Protein AF-A0A4R3QL90-F1 (afdb_monomer)

Structure (mmCIF, N/CA/C/O backbone):
data_AF-A0A4R3QL90-F1
#
_entry.id   AF-A0A4R3QL90-F1
#
loop_
_atom_site.group_PDB
_atom_site.id
_atom_site.type_symbol
_atom_site.label_atom_id
_atom_site.label_alt_id
_atom_site.label_comp_id
_atom_site.label_asym_id
_atom_site.label_entity_id
_atom_site.label_seq_id
_atom_site.pdbx_PDB_ins_code
_atom_site.Cartn_x
_atom_site.Cartn_y
_atom_site.Cartn_z
_atom_site.occupancy
_atom_site.B_iso_or_equiv
_atom_site.auth_seq_id
_atom_site.auth_comp_id
_atom_site.auth_asym_id
_atom_site.auth_atom_id
_atom_site.pdbx_PDB_model_num
ATOM 1 N N . MET A 1 1 ? -12.595 -12.795 -18.550 1.00 51.94 1 MET A N 1
ATOM 2 C CA . MET A 1 1 ? -12.144 -13.391 -17.272 1.00 51.94 1 MET A CA 1
ATOM 3 C C . MET A 1 1 ? -10.708 -12.948 -17.039 1.00 51.94 1 MET A C 1
ATOM 5 O O . MET A 1 1 ? -9.911 -13.107 -17.952 1.00 51.94 1 MET A O 1
ATOM 9 N N . ILE A 1 2 ? -10.395 -12.322 -15.900 1.00 62.81 2 ILE A N 1
ATOM 10 C CA . ILE A 1 2 ? -9.039 -11.842 -15.574 1.00 62.81 2 ILE A CA 1
ATOM 11 C C . ILE A 1 2 ? -8.498 -12.723 -14.449 1.00 62.81 2 ILE A C 1
ATOM 13 O O . ILE A 1 2 ? -9.126 -12.808 -13.396 1.00 62.81 2 ILE A O 1
ATOM 17 N N . ALA A 1 3 ? -7.360 -13.377 -14.680 1.00 66.31 3 ALA A N 1
ATOM 18 C CA . ALA A 1 3 ? -6.649 -14.131 -13.656 1.00 66.31 3 ALA A CA 1
ATOM 19 C C . ALA A 1 3 ? -5.597 -13.226 -13.002 1.00 66.31 3 ALA A C 1
ATOM 21 O O . ALA A 1 3 ? -4.774 -12.615 -13.688 1.00 66.31 3 ALA A O 1
ATOM 22 N N . VAL A 1 4 ? -5.646 -13.122 -11.675 1.00 68.31 4 VAL A N 1
ATOM 23 C CA . VAL A 1 4 ? -4.668 -12.372 -10.881 1.00 68.31 4 VAL A CA 1
ATOM 24 C C . VAL A 1 4 ? -3.828 -13.381 -10.116 1.00 68.31 4 VAL A C 1
ATOM 26 O O . VAL A 1 4 ? -4.361 -14.124 -9.294 1.00 68.31 4 VAL A O 1
ATOM 29 N N . ASN A 1 5 ? -2.517 -13.392 -10.357 1.00 73.50 5 ASN A N 1
ATOM 30 C CA . ASN A 1 5 ? -1.609 -14.153 -9.507 1.00 73.50 5 ASN A CA 1
ATOM 31 C C . ASN A 1 5 ? -1.406 -13.358 -8.219 1.00 73.50 5 ASN A C 1
ATOM 33 O O . ASN A 1 5 ? -0.785 -12.295 -8.259 1.00 73.50 5 ASN A O 1
ATOM 37 N N . TRP A 1 6 ? -1.979 -13.845 -7.118 1.00 78.25 6 TRP A N 1
ATOM 38 C CA . TRP A 1 6 ? -1.958 -13.173 -5.822 1.00 78.25 6 TRP A CA 1
ATOM 39 C C . TRP A 1 6 ? -0.736 -13.574 -4.995 1.00 78.25 6 TRP A C 1
ATOM 41 O O . TRP A 1 6 ? -0.464 -14.762 -4.833 1.00 78.25 6 TRP A O 1
ATOM 51 N N . TYR A 1 7 ? -0.042 -12.585 -4.432 1.00 78.12 7 TYR A N 1
ATOM 52 C CA . TYR A 1 7 ? 1.118 -12.773 -3.569 1.00 78.12 7 TYR A CA 1
ATOM 53 C C . TYR A 1 7 ? 1.004 -11.921 -2.292 1.00 78.12 7 TYR A C 1
ATOM 55 O O . TYR A 1 7 ? 0.444 -10.819 -2.288 1.00 78.12 7 TYR A O 1
ATOM 63 N N . GLY A 1 8 ? 1.540 -12.445 -1.188 1.00 77.69 8 GLY A N 1
ATOM 64 C CA . GLY A 1 8 ? 1.409 -11.873 0.156 1.00 77.69 8 GLY A CA 1
ATOM 65 C C . GLY A 1 8 ? 0.377 -12.612 1.028 1.00 77.69 8 GLY A C 1
ATOM 66 O O . GLY A 1 8 ? -0.126 -13.663 0.626 1.00 77.69 8 GLY A O 1
ATOM 67 N N . PRO A 1 9 ? 0.032 -12.082 2.217 1.00 79.19 9 PRO A N 1
ATOM 68 C CA . PRO A 1 9 ? 0.391 -10.757 2.723 1.00 79.19 9 PRO A CA 1
ATOM 69 C C . PRO A 1 9 ? 1.854 -10.627 3.174 1.00 79.19 9 PRO A C 1
ATOM 71 O O . PRO A 1 9 ? 2.412 -11.528 3.788 1.00 79.19 9 PRO A O 1
ATOM 74 N N . TYR A 1 10 ? 2.424 -9.458 2.914 1.00 83.75 10 TYR A N 1
ATOM 75 C CA . TYR A 1 10 ? 3.734 -8.987 3.352 1.00 83.75 10 TYR A CA 1
ATOM 76 C C . TYR A 1 10 ? 3.604 -8.153 4.626 1.00 83.75 10 TYR A C 1
ATOM 78 O O . TYR A 1 10 ? 2.589 -7.467 4.828 1.00 83.75 10 TYR A O 1
ATOM 86 N N . ARG A 1 11 ? 4.626 -8.219 5.484 1.00 75.06 11 ARG A N 1
ATOM 87 C CA . ARG A 1 11 ? 4.598 -7.641 6.839 1.00 75.06 11 ARG A CA 1
ATOM 88 C C . ARG A 1 11 ? 4.870 -6.144 6.844 1.00 75.06 11 ARG A C 1
ATOM 90 O O . ARG A 1 11 ? 4.275 -5.411 7.631 1.00 75.06 11 ARG A O 1
ATOM 97 N N . ASP A 1 12 ? 5.731 -5.685 5.950 1.00 78.75 12 ASP A N 1
ATOM 98 C CA . ASP A 1 12 ? 6.117 -4.285 5.846 1.00 78.75 12 ASP A CA 1
ATOM 99 C C . ASP A 1 12 ? 6.264 -3.845 4.383 1.00 78.75 12 ASP A C 1
ATOM 101 O O . ASP A 1 12 ? 6.109 -4.627 3.446 1.00 78.75 12 ASP A O 1
ATOM 105 N N . LEU A 1 13 ? 6.454 -2.539 4.179 1.00 82.00 13 LEU A N 1
ATOM 106 C CA . LEU A 1 13 ? 6.572 -1.968 2.836 1.00 82.00 13 LEU A CA 1
ATOM 107 C C . LEU A 1 13 ? 7.945 -2.233 2.209 1.00 82.00 13 LEU A C 1
ATOM 109 O O . LEU A 1 13 ? 8.043 -2.210 0.983 1.00 82.00 13 LEU A O 1
ATOM 113 N N . ASP A 1 14 ? 8.975 -2.483 3.016 1.00 83.62 14 ASP A N 1
ATOM 114 C CA . ASP A 1 14 ? 10.334 -2.716 2.531 1.00 83.62 14 ASP A CA 1
ATOM 115 C C . ASP A 1 14 ? 10.446 -4.104 1.884 1.00 83.62 14 ASP A C 1
ATOM 117 O O . ASP A 1 14 ? 10.999 -4.223 0.789 1.00 83.62 14 ASP A O 1
ATOM 121 N N . GLU A 1 15 ? 9.814 -5.118 2.482 1.00 81.94 15 GLU A N 1
ATOM 122 C CA . GLU A 1 15 ? 9.642 -6.466 1.932 1.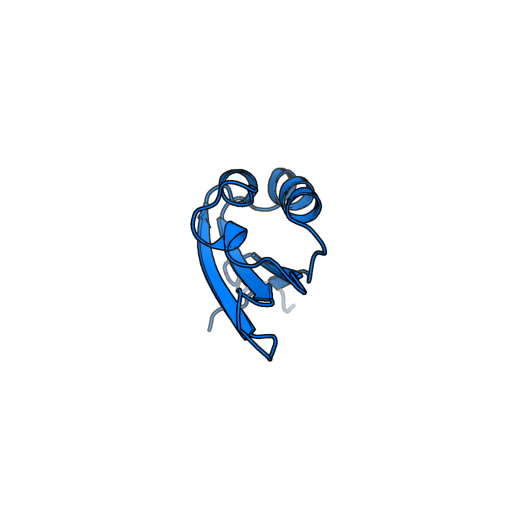00 81.94 15 GLU A CA 1
ATOM 123 C C . GLU A 1 15 ? 8.876 -6.435 0.602 1.00 81.94 15 GLU A C 1
ATOM 125 O O . GLU A 1 15 ? 9.292 -7.032 -0.389 1.00 81.94 15 GLU A O 1
ATOM 130 N N . VAL A 1 16 ? 7.778 -5.674 0.529 1.00 82.81 16 VAL A N 1
ATOM 131 C CA . VAL A 1 16 ? 7.040 -5.508 -0.735 1.00 82.81 16 VAL A CA 1
ATOM 132 C C . VAL A 1 16 ? 7.928 -4.850 -1.790 1.00 82.81 16 VAL A C 1
ATOM 134 O O . VAL A 1 16 ? 7.863 -5.194 -2.969 1.00 82.81 16 VAL A O 1
ATOM 137 N N . ARG A 1 1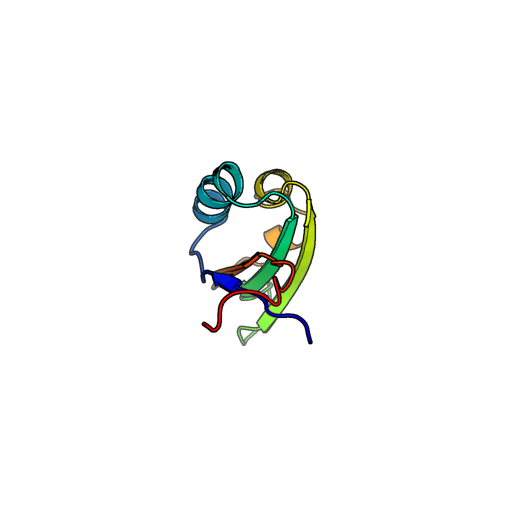7 ? 8.741 -3.871 -1.388 1.00 82.19 17 ARG A N 1
ATOM 138 C CA . ARG A 1 17 ? 9.551 -3.067 -2.300 1.00 82.19 17 ARG A CA 1
ATOM 139 C C . ARG A 1 17 ? 10.750 -3.829 -2.857 1.00 82.19 17 ARG A C 1
ATOM 141 O O . ARG A 1 17 ? 11.101 -3.573 -4.010 1.00 82.19 17 ARG A O 1
ATOM 148 N N . SER A 1 18 ? 11.364 -4.728 -2.086 1.00 81.25 18 SER A N 1
ATOM 149 C CA . SER A 1 18 ? 12.433 -5.602 -2.586 1.00 81.25 18 SER A CA 1
ATOM 150 C C . SER A 1 18 ? 11.897 -6.543 -3.666 1.00 81.25 18 SER A C 1
ATOM 152 O O . SER A 1 18 ? 12.421 -6.547 -4.775 1.00 81.25 18 SER A O 1
ATOM 154 N N . ILE A 1 19 ? 10.767 -7.205 -3.407 1.00 79.19 19 ILE A N 1
ATOM 155 C CA . ILE A 1 19 ? 10.127 -8.131 -4.354 1.00 79.19 19 ILE A CA 1
ATOM 156 C C . ILE A 1 19 ? 9.618 -7.387 -5.598 1.00 79.19 19 ILE A C 1
ATOM 158 O O . ILE A 1 19 ? 9.843 -7.802 -6.734 1.00 79.19 19 ILE A O 1
ATOM 162 N N . ALA A 1 20 ? 8.963 -6.237 -5.408 1.00 77.56 20 ALA A N 1
ATOM 163 C CA . ALA A 1 20 ? 8.411 -5.456 -6.513 1.00 77.56 20 ALA A CA 1
ATOM 164 C C . ALA A 1 20 ? 9.484 -4.845 -7.428 1.00 77.56 20 ALA A C 1
ATOM 166 O O . ALA A 1 20 ? 9.172 -4.503 -8.568 1.00 77.56 20 ALA A O 1
ATOM 167 N N . ARG A 1 21 ? 10.720 -4.656 -6.943 1.00 72.12 21 ARG A N 1
ATOM 168 C CA . ARG A 1 21 ? 11.834 -4.178 -7.776 1.00 72.12 21 ARG A CA 1
ATOM 169 C C . ARG A 1 21 ? 12.270 -5.210 -8.805 1.00 72.12 21 ARG A C 1
ATOM 171 O O . ARG A 1 21 ? 12.652 -4.814 -9.899 1.00 72.12 21 ARG A O 1
ATOM 17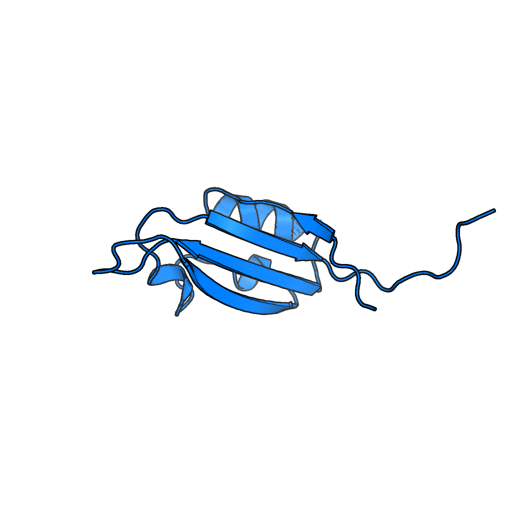8 N N . GLU A 1 22 ? 12.229 -6.485 -8.443 1.00 69.62 22 GLU A N 1
ATOM 179 C CA . GLU A 1 22 ? 12.754 -7.570 -9.273 1.00 69.62 22 GLU A CA 1
ATOM 180 C C . GLU A 1 22 ? 11.706 -8.084 -10.266 1.00 69.62 22 GLU A C 1
ATOM 182 O O . GLU A 1 22 ? 12.025 -8.359 -11.419 1.00 69.62 22 GLU A O 1
ATOM 187 N N . GLU A 1 23 ? 10.439 -8.158 -9.851 1.00 65.75 23 GLU A N 1
ATOM 188 C CA . GLU A 1 23 ? 9.460 -9.012 -10.538 1.00 65.75 23 GLU A CA 1
ATOM 189 C C . GLU A 1 23 ? 8.271 -8.253 -11.164 1.00 65.75 23 GLU A C 1
ATOM 191 O O . GLU A 1 23 ? 7.601 -8.770 -12.070 1.00 65.75 23 GLU A O 1
ATOM 196 N N . TRP A 1 24 ? 7.937 -7.044 -10.685 1.00 71.38 24 TRP A N 1
ATOM 197 C CA . TRP A 1 24 ? 6.617 -6.442 -10.939 1.00 71.38 24 TRP A CA 1
ATOM 198 C C . TRP A 1 24 ? 6.669 -5.041 -11.546 1.00 71.38 24 TRP A C 1
ATOM 200 O O . TRP A 1 24 ? 6.672 -4.027 -10.844 1.00 71.38 24 TRP A O 1
ATOM 210 N N . ASP A 1 25 ? 6.577 -4.998 -12.876 1.00 72.38 25 ASP A N 1
ATOM 211 C CA . ASP A 1 25 ? 6.382 -3.742 -13.597 1.00 72.38 25 ASP A CA 1
ATOM 212 C C . ASP A 1 25 ? 4.939 -3.235 -13.439 1.00 72.38 25 ASP A C 1
ATOM 214 O O . ASP A 1 25 ? 4.718 -2.203 -12.819 1.00 72.38 25 ASP A O 1
ATOM 218 N N . HIS A 1 26 ? 3.929 -4.009 -13.858 1.00 81.31 26 HIS A N 1
ATOM 219 C CA . HIS A 1 26 ? 2.510 -3.683 -13.660 1.00 81.31 26 HIS A CA 1
ATOM 220 C C . HIS A 1 26 ? 1.834 -4.632 -12.674 1.00 81.31 26 HIS A C 1
ATOM 222 O O . HIS A 1 26 ? 1.827 -5.850 -12.878 1.00 81.31 26 HIS A O 1
ATOM 228 N N . ALA A 1 27 ? 1.200 -4.083 -11.639 1.00 81.94 27 ALA A N 1
ATOM 229 C CA . ALA A 1 27 ? 0.438 -4.901 -10.706 1.00 81.94 27 ALA A CA 1
ATOM 230 C C . ALA A 1 27 ? -0.680 -4.127 -9.983 1.00 81.94 27 ALA A C 1
ATOM 232 O O . ALA A 1 27 ? -0.747 -2.892 -9.963 1.00 81.94 27 ALA A O 1
ATOM 233 N N . LEU A 1 28 ? -1.588 -4.914 -9.418 1.00 85.81 28 LEU A N 1
ATOM 234 C CA . LEU A 1 28 ? -2.615 -4.521 -8.469 1.00 85.81 28 LEU A CA 1
ATOM 235 C C . LEU A 1 28 ? -2.044 -4.710 -7.066 1.00 85.81 28 LEU A C 1
ATOM 237 O O . LEU A 1 28 ? -1.407 -5.717 -6.795 1.00 85.81 28 LEU A O 1
ATOM 241 N N . TYR A 1 29 ? -2.294 -3.794 -6.149 1.00 86.25 29 TYR A N 1
ATOM 242 C CA . TYR A 1 29 ? -1.837 -3.932 -4.778 1.00 86.25 29 TYR A CA 1
ATOM 243 C C . TYR A 1 29 ? -2.885 -3.464 -3.788 1.00 86.25 29 TYR A C 1
ATOM 245 O O . TYR A 1 29 ? -3.679 -2.566 -4.068 1.00 86.25 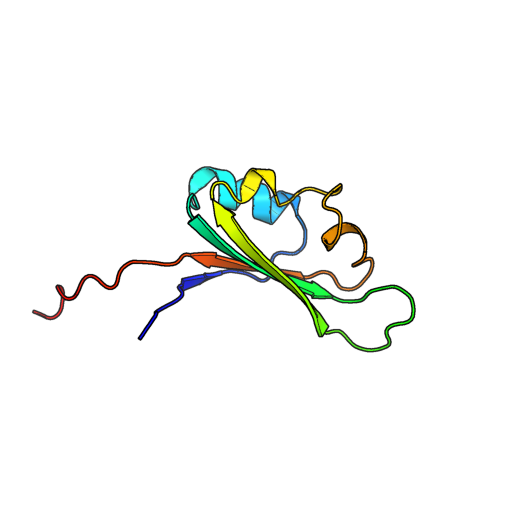29 TYR A O 1
ATOM 253 N N . MET A 1 30 ? -2.880 -4.080 -2.612 1.00 88.62 30 MET A N 1
ATOM 254 C CA . MET A 1 30 ? -3.836 -3.813 -1.551 1.00 88.62 30 MET A CA 1
ATOM 255 C C . MET A 1 30 ? -3.119 -3.615 -0.225 1.00 88.62 30 MET A C 1
ATOM 257 O O . MET A 1 30 ? -2.186 -4.340 0.114 1.00 88.62 30 MET A O 1
ATOM 261 N N . CYS A 1 31 ? -3.594 -2.645 0.546 1.00 88.62 31 CYS A N 1
ATOM 262 C CA . CYS A 1 31 ? -3.194 -2.460 1.930 1.00 88.62 31 CYS A CA 1
ATOM 263 C C . CYS A 1 31 ? -4.378 -2.769 2.834 1.00 88.62 31 CYS A C 1
ATOM 265 O O . CYS A 1 31 ? -5.453 -2.171 2.712 1.00 88.62 31 CYS A O 1
ATOM 267 N N . ILE A 1 32 ? -4.159 -3.712 3.738 1.00 89.19 32 ILE A N 1
ATOM 268 C CA . ILE A 1 32 ? -5.105 -4.158 4.748 1.00 89.19 32 ILE A CA 1
ATOM 269 C C . ILE A 1 32 ? -4.533 -3.751 6.106 1.00 89.19 32 ILE A C 1
ATOM 271 O O . ILE A 1 32 ? -3.325 -3.792 6.328 1.00 89.19 32 ILE A O 1
ATOM 275 N N . GLY A 1 33 ? -5.397 -3.311 7.010 1.00 88.69 33 GLY A N 1
ATOM 276 C CA . GLY A 1 33 ? -4.999 -2.978 8.373 1.00 88.69 33 GLY A CA 1
ATOM 277 C C . GLY A 1 33 ? -6.011 -2.067 9.034 1.00 88.69 33 GLY A C 1
ATOM 278 O O . GLY A 1 33 ? -7.195 -2.090 8.685 1.00 88.69 33 GLY A O 1
ATOM 279 N N . MET A 1 34 ? -5.548 -1.254 9.979 1.00 88.38 34 MET A N 1
ATOM 280 C CA . MET A 1 34 ? -6.386 -0.309 10.712 1.00 88.38 34 MET A CA 1
ATOM 281 C C . MET A 1 34 ? -5.821 1.108 10.700 1.00 88.38 34 MET A C 1
ATOM 283 O O . MET A 1 34 ? -4.622 1.338 10.878 1.00 88.38 34 MET A O 1
ATOM 287 N N . ARG A 1 35 ? -6.733 2.066 10.538 1.00 89.44 35 ARG A N 1
ATOM 288 C CA . ARG A 1 35 ? -6.521 3.494 10.789 1.00 89.44 35 ARG A CA 1
ATOM 289 C C . ARG A 1 35 ? -6.815 3.828 12.258 1.00 89.44 35 ARG A C 1
ATOM 291 O O . ARG A 1 35 ? -7.469 3.033 12.944 1.00 89.44 35 ARG A O 1
ATOM 298 N N . PRO A 1 36 ? -6.394 5.007 12.754 1.00 89.00 36 PRO A N 1
ATOM 299 C CA . PRO A 1 36 ? -6.809 5.487 14.067 1.00 89.00 36 PRO A CA 1
ATOM 300 C C . PRO A 1 36 ? -8.327 5.371 14.269 1.00 89.00 36 PRO A C 1
ATOM 302 O O . PRO A 1 36 ? -9.102 5.624 13.348 1.00 89.00 36 PRO A O 1
ATOM 305 N N . TYR A 1 37 ? -8.735 4.972 15.476 1.00 89.06 37 TYR A N 1
ATOM 306 C CA . TYR A 1 37 ? -10.132 4.780 15.903 1.00 89.06 37 TYR A CA 1
ATOM 307 C C . TYR A 1 37 ? -10.891 3.591 15.289 1.00 89.06 37 TYR A C 1
ATOM 309 O O . TYR A 1 37 ? -12.013 3.309 15.714 1.00 89.06 37 TYR A O 1
ATOM 317 N N . GLN A 1 38 ? -10.295 2.834 14.363 1.00 87.31 38 GLN A N 1
ATOM 318 C CA . GLN A 1 38 ? -10.905 1.596 13.875 1.00 87.31 38 GLN A CA 1
ATOM 319 C C . GLN A 1 38 ? -10.745 0.454 14.885 1.00 87.31 38 GLN A C 1
ATOM 321 O O . GLN A 1 38 ? -9.702 0.289 15.518 1.00 87.31 38 GLN A O 1
ATOM 326 N N . ARG A 1 39 ? -11.810 -0.342 15.031 1.00 89.25 39 ARG A N 1
ATOM 327 C CA . ARG A 1 39 ? -11.867 -1.503 15.940 1.00 89.25 39 ARG A CA 1
ATOM 328 C C . ARG A 1 39 ? -11.718 -2.848 15.225 1.00 89.25 39 ARG A C 1
ATOM 330 O O . ARG A 1 39 ? -11.706 -3.880 15.884 1.00 89.25 39 ARG A O 1
ATOM 337 N N . ARG A 1 40 ? -11.673 -2.851 13.890 1.00 87.56 40 ARG A N 1
ATOM 338 C CA . ARG A 1 40 ? -11.588 -4.057 13.057 1.00 87.56 40 ARG A CA 1
ATOM 339 C C . ARG A 1 40 ? -10.675 -3.797 11.868 1.00 87.56 40 ARG A C 1
ATOM 341 O O . ARG A 1 40 ? -10.720 -2.711 11.294 1.00 87.56 40 ARG A O 1
ATOM 348 N N . VAL A 1 41 ? -9.899 -4.812 11.500 1.00 87.12 41 VAL A N 1
ATOM 349 C CA . VAL A 1 41 ? -9.088 -4.821 10.280 1.00 87.12 41 VAL A CA 1
ATOM 350 C C . VAL A 1 41 ? -10.006 -4.775 9.061 1.00 87.12 41 VAL A C 1
ATOM 352 O O . VAL A 1 41 ? -10.992 -5.509 8.982 1.00 87.12 41 VAL A O 1
ATOM 355 N N . SER A 1 42 ? -9.669 -3.915 8.107 1.00 87.19 42 SER A N 1
ATOM 356 C CA . SER A 1 42 ? -10.360 -3.814 6.823 1.00 87.19 42 SER A CA 1
ATOM 357 C C . SER A 1 42 ? -9.384 -3.441 5.716 1.00 87.19 42 SER A C 1
ATOM 359 O O . SER A 1 42 ? -8.256 -3.013 5.970 1.00 87.19 42 SER A O 1
ATOM 361 N N . MET A 1 43 ? -9.824 -3.591 4.472 1.00 88.75 43 MET A N 1
ATOM 362 C CA . MET A 1 43 ? -9.101 -3.056 3.327 1.00 88.75 43 MET A CA 1
ATOM 363 C C . MET A 1 43 ? -9.104 -1.525 3.392 1.00 88.75 43 MET A C 1
ATOM 365 O O . MET A 1 43 ? -10.160 -0.908 3.502 1.00 88.75 43 MET A O 1
ATOM 369 N N . GLN A 1 44 ? -7.919 -0.921 3.355 1.00 89.94 44 GLN A N 1
ATOM 370 C CA . GLN A 1 44 ? -7.739 0.528 3.494 1.00 89.94 44 GLN A CA 1
ATOM 371 C C . GLN A 1 44 ? -7.409 1.196 2.163 1.00 89.94 44 GLN A C 1
ATOM 373 O O . GLN A 1 44 ? -7.673 2.383 1.976 1.00 89.94 44 GLN A O 1
ATOM 378 N N . TYR A 1 45 ? -6.798 0.447 1.245 1.00 89.50 45 TYR A N 1
ATOM 379 C CA . TYR A 1 45 ? -6.368 0.974 -0.038 1.00 89.50 45 TYR A CA 1
ATOM 380 C C . TYR A 1 45 ? -6.249 -0.137 -1.079 1.00 89.50 45 TYR A C 1
ATOM 382 O O . TYR A 1 45 ? -5.726 -1.209 -0.776 1.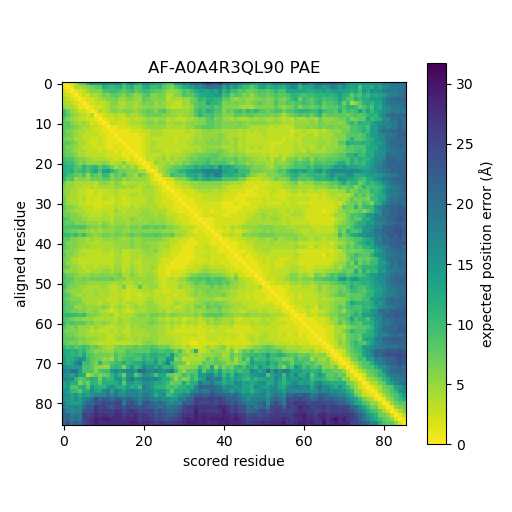00 89.50 45 TYR A O 1
ATOM 390 N N . ILE A 1 46 ? -6.677 0.161 -2.306 1.00 90.00 46 ILE A N 1
ATOM 391 C CA . ILE A 1 46 ? -6.362 -0.607 -3.512 1.00 90.00 46 ILE A CA 1
ATOM 392 C C . ILE A 1 46 ? -5.693 0.359 -4.485 1.00 90.00 46 ILE A C 1
ATOM 394 O O . ILE A 1 46 ? -6.212 1.449 -4.730 1.00 90.00 46 ILE A O 1
ATOM 398 N N . GLY A 1 47 ? -4.555 -0.037 -5.041 1.00 86.62 47 GLY A N 1
ATOM 399 C CA . GLY A 1 47 ? -3.885 0.692 -6.105 1.00 86.62 47 GLY A CA 1
ATOM 400 C C . GLY A 1 47 ? -3.591 -0.217 -7.285 1.00 86.62 47 GLY A C 1
ATOM 401 O O . GLY A 1 47 ? -3.340 -1.406 -7.125 1.00 86.62 47 GLY A O 1
ATOM 402 N N . ILE A 1 48 ? -3.605 0.357 -8.478 1.00 88.19 48 ILE A N 1
ATOM 403 C CA . ILE A 1 48 ? -3.131 -0.283 -9.702 1.00 88.19 48 ILE A CA 1
ATOM 404 C C . ILE A 1 48 ? -2.109 0.651 -10.339 1.00 88.19 48 ILE A C 1
ATOM 406 O O . ILE A 1 48 ? -2.295 1.872 -10.347 1.00 88.19 48 ILE A O 1
ATOM 410 N N . GLY A 1 49 ? -1.000 0.111 -10.833 1.00 84.88 49 GLY A N 1
ATOM 411 C CA . GLY A 1 49 ? -0.008 0.949 -11.491 1.00 84.88 49 GLY A CA 1
ATOM 412 C C . GLY A 1 49 ? 1.225 0.212 -11.984 1.00 84.88 49 GLY A C 1
ATOM 413 O O . GLY A 1 49 ? 1.445 -0.955 -11.667 1.00 84.88 49 GLY A O 1
ATOM 414 N N . GLY A 1 50 ? 2.014 0.948 -12.768 1.00 80.44 50 GLY A N 1
ATOM 415 C CA . GLY A 1 50 ? 3.385 0.602 -13.131 1.00 80.44 50 GLY A CA 1
ATOM 416 C C . GLY A 1 50 ? 4.392 0.951 -12.024 1.00 80.44 50 GLY A C 1
ATOM 417 O O . GLY A 1 50 ? 4.115 1.836 -11.203 1.00 80.44 50 GLY A O 1
ATOM 418 N N . ALA A 1 51 ? 5.551 0.289 -12.029 1.00 81.81 51 ALA A N 1
ATOM 419 C CA . ALA A 1 51 ? 6.679 0.493 -11.121 1.00 81.81 51 ALA A CA 1
ATOM 420 C C . ALA A 1 51 ? 6.274 0.541 -9.634 1.00 81.81 51 ALA A C 1
ATOM 422 O O . ALA A 1 51 ? 6.538 1.522 -8.929 1.00 81.81 51 ALA A O 1
ATOM 423 N N . ILE A 1 52 ? 5.621 -0.515 -9.133 1.00 83.62 52 ILE A N 1
ATOM 424 C CA . ILE A 1 52 ? 5.043 -0.559 -7.772 1.00 83.62 52 ILE A CA 1
ATOM 425 C C . ILE A 1 52 ? 6.052 -0.220 -6.675 1.00 83.62 52 ILE A C 1
ATOM 427 O O . ILE A 1 52 ? 5.700 0.450 -5.702 1.00 83.62 52 ILE A O 1
ATOM 431 N N . HIS A 1 53 ? 7.313 -0.611 -6.842 1.00 82.19 53 HIS A N 1
ATOM 432 C CA . HIS A 1 53 ? 8.376 -0.319 -5.883 1.00 82.19 53 HIS A CA 1
ATOM 433 C C . HIS A 1 53 ? 8.575 1.188 -5.610 1.00 82.19 53 HIS A C 1
ATOM 435 O O . HIS A 1 53 ? 9.110 1.561 -4.567 1.00 82.19 53 HIS A O 1
ATOM 441 N N . THR A 1 54 ? 8.155 2.069 -6.526 1.00 84.50 54 THR A N 1
ATOM 442 C CA . THR A 1 54 ? 8.186 3.534 -6.340 1.00 84.50 54 THR A CA 1
ATOM 443 C C . THR A 1 54 ? 6.999 4.058 -5.529 1.00 84.50 54 THR A C 1
ATOM 445 O O . THR A 1 54 ? 7.058 5.151 -4.966 1.00 84.50 54 THR A O 1
ATOM 448 N N . ARG A 1 55 ? 5.914 3.280 -5.458 1.00 83.38 55 ARG A N 1
ATOM 449 C CA . ARG A 1 55 ? 4.654 3.625 -4.785 1.00 83.38 55 ARG A CA 1
ATOM 450 C C . ARG A 1 55 ? 4.569 3.020 -3.383 1.00 83.38 55 ARG A C 1
ATOM 452 O O . ARG A 1 55 ? 3.946 3.609 -2.505 1.00 83.38 55 ARG A O 1
ATOM 459 N N . MET A 1 56 ? 5.235 1.892 -3.147 1.00 83.06 56 MET A N 1
ATOM 460 C CA . MET A 1 56 ? 5.312 1.215 -1.846 1.00 83.06 56 MET A CA 1
ATOM 461 C C . MET A 1 56 ? 6.351 1.857 -0.935 1.00 83.06 56 MET A C 1
ATOM 463 O O . MET A 1 56 ? 7.423 1.314 -0.692 1.00 83.06 56 MET A O 1
ATOM 467 N N . LYS A 1 57 ? 6.042 3.062 -0.463 1.00 84.75 57 LYS A N 1
ATOM 468 C CA . LYS A 1 57 ? 6.928 3.869 0.375 1.00 84.75 57 LYS A CA 1
ATOM 469 C C . LYS A 1 57 ? 6.192 4.426 1.588 1.00 84.75 57 LYS A C 1
ATOM 471 O O . LYS A 1 57 ? 4.977 4.629 1.560 1.00 84.75 57 LYS A O 1
ATOM 476 N N . HIS A 1 58 ? 6.935 4.674 2.664 1.00 82.06 58 HIS A N 1
ATOM 477 C CA . HIS A 1 58 ? 6.378 5.122 3.944 1.00 82.06 58 HIS A CA 1
ATOM 478 C C . HIS A 1 58 ? 5.691 6.494 3.879 1.00 82.06 58 HIS A C 1
ATOM 480 O O . HIS A 1 58 ? 4.782 6.759 4.662 1.00 82.06 58 HIS A O 1
ATOM 486 N N . ASP A 1 59 ? 6.072 7.351 2.933 1.00 84.62 59 ASP A N 1
ATOM 487 C CA . ASP A 1 59 ? 5.461 8.662 2.685 1.00 84.62 59 ASP A CA 1
ATOM 488 C C . ASP A 1 59 ? 4.222 8.588 1.767 1.00 84.6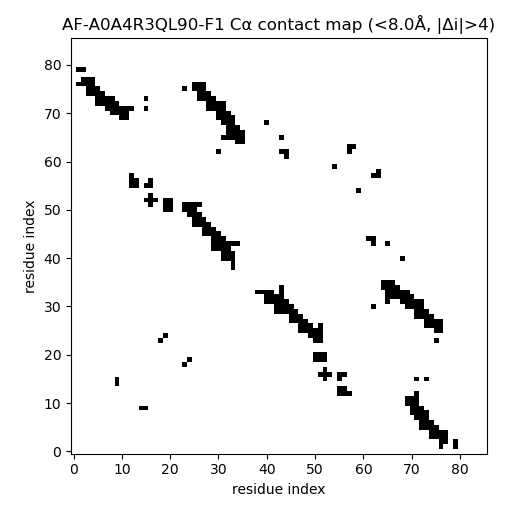2 59 ASP A C 1
ATOM 490 O O . ASP A 1 59 ? 3.623 9.621 1.452 1.00 84.62 59 ASP A O 1
ATOM 494 N N . HIS A 1 60 ? 3.786 7.390 1.354 1.00 85.56 60 HIS A N 1
ATOM 495 C CA . HIS A 1 60 ? 2.591 7.247 0.530 1.00 85.56 60 HIS A CA 1
ATOM 496 C C . HIS A 1 60 ? 1.359 7.770 1.278 1.00 85.56 60 HIS A C 1
ATOM 498 O O . HIS A 1 60 ? 0.964 7.255 2.326 1.00 85.56 60 HIS A O 1
ATOM 504 N N . HIS A 1 61 ? 0.711 8.771 0.679 1.00 84.75 61 HIS A N 1
ATOM 505 C CA . HIS A 1 61 ? -0.349 9.583 1.278 1.00 84.75 61 HIS A CA 1
ATOM 506 C C . HIS A 1 61 ? -1.488 8.793 1.952 1.00 84.75 61 HIS A C 1
ATOM 508 O O . HIS A 1 61 ? -1.992 9.258 2.968 1.00 84.75 61 HIS A O 1
ATOM 514 N N . LYS A 1 62 ? -1.861 7.607 1.438 1.00 85.88 62 LYS A N 1
ATOM 515 C CA . LYS A 1 62 ? -2.836 6.690 2.075 1.00 85.88 62 LYS A CA 1
ATOM 516 C C . LYS A 1 62 ? -2.244 5.578 2.940 1.00 85.88 62 LYS A C 1
ATOM 518 O O . LYS A 1 62 ? -2.777 5.306 4.009 1.00 85.88 62 LYS A O 1
ATOM 523 N N . LEU A 1 63 ? -1.147 4.940 2.524 1.00 86.50 63 LEU A N 1
ATOM 524 C CA . LEU A 1 63 ? -0.582 3.799 3.256 1.00 86.50 63 LEU A CA 1
ATOM 525 C C . LEU A 1 63 ? -0.086 4.229 4.638 1.00 86.50 63 LEU A C 1
ATOM 527 O O . LEU A 1 63 ? -0.253 3.493 5.606 1.00 86.50 63 LEU A O 1
ATOM 531 N N . LYS A 1 64 ? 0.439 5.457 4.752 1.00 87.44 64 LYS A N 1
ATOM 532 C CA . LYS A 1 64 ? 0.882 6.034 6.027 1.00 87.44 64 LYS A CA 1
ATOM 533 C C . LYS A 1 64 ? -0.235 6.177 7.066 1.00 87.44 64 LYS A C 1
ATOM 535 O O . LYS A 1 64 ? 0.054 6.233 8.254 1.00 87.44 64 LYS A O 1
ATOM 540 N N . GLU A 1 65 ? -1.498 6.219 6.637 1.00 88.19 65 GLU A N 1
ATOM 541 C CA . GLU A 1 65 ? -2.652 6.353 7.532 1.00 88.19 65 GLU A CA 1
ATOM 542 C C . GLU A 1 65 ? -3.014 5.027 8.228 1.00 88.19 65 GLU A C 1
ATOM 544 O O . GLU A 1 65 ? -3.767 5.035 9.201 1.00 88.19 65 GLU A O 1
ATOM 549 N N . VAL A 1 66 ? -2.486 3.897 7.741 1.00 86.62 66 VAL A N 1
ATOM 550 C CA . VAL A 1 66 ? -2.709 2.553 8.293 1.00 86.62 66 VAL A CA 1
ATOM 551 C C . VAL A 1 66 ? -1.645 2.271 9.346 1.00 86.62 66 VAL A C 1
ATOM 553 O O . VAL A 1 66 ? -0.547 1.834 9.016 1.00 86.62 66 VAL A O 1
ATOM 556 N N . THR A 1 67 ? -1.919 2.574 10.608 1.00 83.88 67 THR A N 1
ATOM 557 C CA . THR A 1 67 ? -0.900 2.603 11.672 1.00 83.88 67 THR A CA 1
ATOM 558 C C . THR A 1 67 ? -0.835 1.330 12.512 1.00 83.88 67 THR A C 1
ATOM 560 O O . THR A 1 67 ? 0.084 1.186 13.313 1.00 83.88 67 THR A O 1
ATOM 563 N N . ARG A 1 68 ? -1.792 0.408 12.348 1.00 78.75 68 ARG A N 1
ATOM 564 C CA . ARG A 1 68 ? -1.893 -0.841 13.120 1.00 78.75 68 ARG A CA 1
ATOM 565 C C . ARG A 1 68 ? -2.277 -2.023 12.237 1.00 78.75 68 ARG A C 1
ATOM 567 O O . ARG A 1 68 ? -3.009 -1.840 11.263 1.00 78.75 68 ARG A O 1
ATOM 574 N N . ASP A 1 69 ? -1.806 -3.212 12.619 1.00 75.38 69 ASP A N 1
ATOM 575 C CA . ASP A 1 69 ? -2.081 -4.510 11.981 1.00 75.38 69 ASP A CA 1
ATOM 576 C C . ASP A 1 69 ? -1.960 -4.460 10.453 1.00 75.38 69 ASP A C 1
ATOM 578 O O . ASP A 1 69 ? -2.823 -4.936 9.715 1.00 75.38 69 ASP A O 1
ATOM 582 N N . ARG A 1 70 ? -0.902 -3.794 9.975 1.00 70.19 70 ARG A N 1
ATOM 583 C CA . ARG A 1 70 ? -0.678 -3.571 8.550 1.00 70.19 70 ARG A CA 1
ATOM 584 C C . ARG A 1 70 ? -0.227 -4.876 7.893 1.00 70.19 70 ARG A C 1
ATOM 586 O O . ARG A 1 70 ? 0.766 -5.466 8.299 1.00 70.19 70 ARG A O 1
ATOM 593 N N . ALA A 1 71 ? -0.937 -5.267 6.844 1.00 65.75 71 ALA A N 1
ATOM 594 C CA . ALA A 1 71 ? -0.600 -6.365 5.952 1.00 65.75 71 ALA A CA 1
ATOM 595 C C . ALA A 1 71 ? -0.791 -5.887 4.506 1.00 65.75 71 ALA A C 1
ATOM 597 O O . ALA A 1 71 ? -1.827 -5.308 4.167 1.00 65.75 71 ALA A O 1
ATOM 598 N N . SER A 1 72 ? 0.203 -6.098 3.646 1.00 58.09 72 SER A N 1
ATOM 599 C CA . SER A 1 72 ? 0.151 -5.637 2.250 1.00 58.09 72 SER A CA 1
ATOM 600 C C . SER A 1 72 ? 0.110 -6.829 1.300 1.00 58.09 72 SER A C 1
ATOM 602 O O . SER A 1 72 ? 0.918 -7.732 1.430 1.00 58.09 72 SER A O 1
ATOM 604 N N . GLY A 1 73 ? -0.818 -6.863 0.347 1.00 55.03 73 GLY A N 1
ATOM 605 C CA . GLY A 1 73 ? -0.868 -7.881 -0.710 1.00 55.03 73 GLY A CA 1
ATOM 606 C C . GLY A 1 73 ? -0.585 -7.254 -2.073 1.00 55.03 73 GLY A C 1
ATOM 607 O O . GLY A 1 7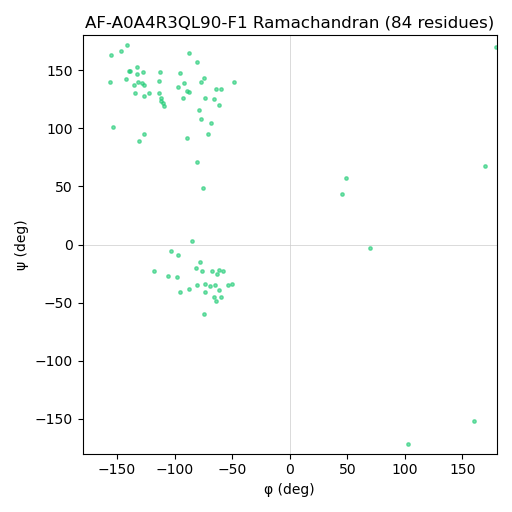3 ? -0.928 -6.093 -2.298 1.00 55.03 73 GLY A O 1
ATOM 608 N N . SER A 1 74 ? 0.026 -8.002 -2.986 1.00 52.53 74 SER A N 1
ATOM 609 C CA . SER A 1 74 ? 0.287 -7.562 -4.360 1.00 52.53 74 SER A CA 1
ATOM 610 C C . SER A 1 74 ? -0.076 -8.676 -5.335 1.00 52.53 74 SER A C 1
ATOM 612 O O . SER A 1 74 ? 0.209 -9.844 -5.095 1.00 52.53 74 SER A O 1
ATOM 614 N N . GLY A 1 75 ? -0.731 -8.327 -6.434 1.00 48.12 75 GLY A N 1
ATOM 615 C CA . GLY A 1 75 ? -1.149 -9.240 -7.482 1.00 48.12 75 GLY A CA 1
ATOM 616 C C . GLY A 1 75 ? -0.655 -8.777 -8.847 1.00 48.12 75 GLY A C 1
ATOM 617 O O . GLY A 1 75 ? -0.905 -7.644 -9.255 1.00 48.12 75 GLY A O 1
ATOM 618 N N . ARG A 1 76 ? 0.022 -9.657 -9.589 1.00 37.09 76 ARG A N 1
ATOM 619 C CA . ARG A 1 76 ? 0.450 -9.381 -10.970 1.00 37.09 76 ARG A CA 1
ATOM 620 C C . ARG A 1 76 ? -0.666 -9.757 -11.939 1.00 37.09 76 ARG A C 1
ATOM 622 O O . ARG A 1 76 ? -1.193 -10.869 -11.878 1.00 37.09 76 ARG A O 1
ATOM 629 N N . LEU A 1 77 ? -0.996 -8.852 -12.860 1.00 35.94 77 LEU A N 1
ATOM 630 C CA . LEU A 1 77 ? -1.862 -9.169 -13.995 1.00 35.94 77 LEU A CA 1
ATOM 631 C C . LEU A 1 77 ? -1.017 -9.898 -15.042 1.00 35.94 77 LEU A C 1
ATOM 633 O O . LEU A 1 77 ? -0.066 -9.326 -15.574 1.00 35.94 77 LEU A O 1
ATOM 637 N N . ARG A 1 78 ? -1.331 -11.167 -15.324 1.00 29.98 78 ARG A N 1
ATOM 638 C CA . ARG A 1 78 ? -0.795 -11.853 -16.507 1.00 29.98 78 ARG A CA 1
ATOM 639 C C . ARG A 1 78 ? -1.829 -11.779 -17.633 1.00 29.98 78 ARG A C 1
ATOM 641 O O . ARG A 1 78 ? -3.006 -12.028 -17.364 1.00 29.98 78 ARG A O 1
ATOM 648 N N . PRO A 1 79 ? -1.431 -11.472 -18.882 1.00 25.89 79 PRO A N 1
ATOM 649 C CA . PRO A 1 79 ? -2.280 -11.787 -20.020 1.00 25.89 79 PRO A CA 1
ATOM 650 C C . PRO A 1 79 ? -2.498 -13.303 -20.039 1.00 25.89 79 PRO A C 1
ATOM 652 O O . PRO A 1 79 ? -1.567 -14.080 -19.815 1.00 25.89 79 PRO A O 1
ATOM 655 N N . LEU A 1 80 ? -3.747 -13.717 -20.236 1.00 32.25 80 LEU A N 1
ATOM 656 C CA . LEU A 1 80 ? -4.103 -15.123 -20.352 1.00 32.25 80 LEU A CA 1
ATOM 657 C C . LEU A 1 80 ? -3.563 -15.604 -21.705 1.00 32.25 80 LEU A C 1
ATOM 659 O O . LEU A 1 80 ? -4.203 -15.388 -22.733 1.00 32.25 80 LEU A O 1
ATOM 663 N N . ASN A 1 81 ? -2.363 -16.191 -21.723 1.00 35.03 81 ASN A N 1
ATOM 664 C CA . ASN A 1 81 ? -1.910 -16.935 -22.891 1.00 35.03 81 ASN A CA 1
ATOM 665 C C . ASN A 1 81 ? -2.787 -18.178 -22.981 1.00 35.03 81 ASN A C 1
ATOM 667 O O . ASN A 1 81 ? -2.666 -19.116 -22.200 1.00 35.03 81 ASN A O 1
ATOM 671 N N . LEU A 1 82 ? -3.715 -18.138 -23.927 1.00 35.78 82 LEU A N 1
ATOM 672 C CA . LEU A 1 82 ? -4.598 -19.232 -24.295 1.00 35.78 82 LEU A CA 1
ATOM 673 C C . LEU A 1 82 ? -3.818 -20.271 -25.121 1.00 35.78 82 LEU A C 1
ATOM 675 O O . LEU A 1 82 ? -4.264 -20.644 -26.192 1.00 35.78 82 LEU A O 1
ATOM 679 N N . GLN A 1 83 ? -2.635 -20.690 -24.664 1.00 43.47 83 GLN A N 1
ATOM 680 C CA . GLN A 1 83 ? -1.869 -21.809 -25.216 1.00 43.47 83 GLN A CA 1
ATOM 681 C C . GLN A 1 83 ? -0.991 -22.398 -24.113 1.00 43.47 83 GLN A C 1
ATOM 683 O O . GLN A 1 83 ? 0.008 -21.795 -23.748 1.00 43.47 83 GLN A O 1
ATOM 688 N N . GLU A 1 84 ? -1.448 -23.521 -23.560 1.00 42.69 84 GLU A N 1
ATOM 689 C CA . GLU A 1 84 ? -0.681 -24.653 -23.008 1.00 42.69 84 GLU A CA 1
ATOM 690 C C . GLU A 1 84 ? -1.678 -25.559 -22.264 1.00 42.69 84 GLU A C 1
ATOM 692 O O . GLU A 1 84 ? -1.731 -25.644 -21.044 1.00 42.69 84 GLU A O 1
ATOM 697 N N . ASN A 1 85 ? -2.554 -26.176 -23.055 1.00 39.72 85 ASN A N 1
ATOM 698 C CA . ASN A 1 85 ? -3.142 -27.475 -22.754 1.00 39.72 85 ASN A CA 1
ATOM 699 C C . ASN A 1 85 ? -2.957 -28.291 -24.035 1.00 39.72 85 ASN A C 1
ATOM 701 O O . ASN A 1 85 ? -3.785 -28.219 -24.946 1.00 39.72 85 ASN A O 1
ATOM 705 N N . ALA A 1 86 ? -1.818 -28.970 -24.115 1.00 38.00 86 ALA A N 1
ATOM 706 C CA . ALA A 1 86 ? -1.576 -30.125 -24.966 1.00 38.00 86 ALA A CA 1
ATOM 707 C C . ALA A 1 86 ? -0.975 -31.209 -24.069 1.00 38.00 86 ALA A C 1
ATOM 709 O O . ALA A 1 86 ? -0.103 -30.845 -23.246 1.00 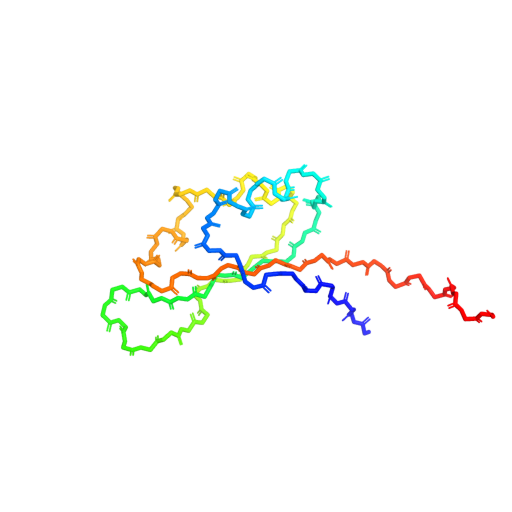38.00 86 ALA A O 1
#

Solvent-accessible surface area (backbone atoms only — not comparable to full-atom values): 5105 Å² total; per-residue (Å²): 138,86,63,63,55,77,44,72,74,31,78,49,52,64,64,48,24,59,54,27,65,78,74,35,53,52,35,4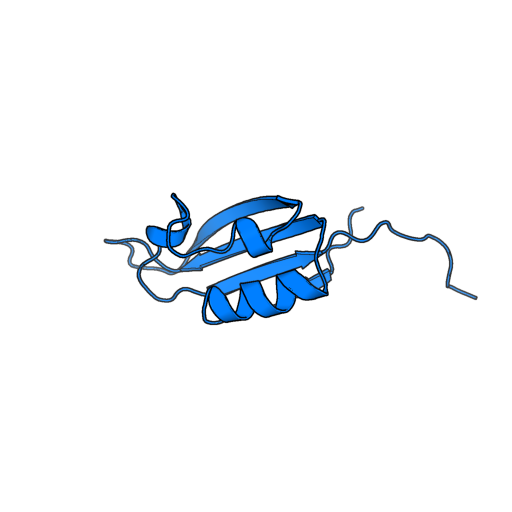0,35,37,37,32,18,22,42,87,93,56,90,60,76,40,81,75,47,77,50,73,45,67,51,43,40,78,60,46,46,79,83,29,88,65,65,55,52,42,76,39,78,49,34,36,34,43,23,40,68,57,83,83,72,93,75,88,87,129

Nearest PDB structures (foldseek):
  9bk5-assembly1_A  TM=5.783E-01  e=9.334E-02  synthetic construct
  7rz5-assembly1_A  TM=4.386E-01  e=1.768E+00  Rattus norvegicus
  7rz4-assembly1_A  TM=4.414E-01  e=2.259E+00  Rattus norvegicus
  5l9w-assembly2_b  TM=4.096E-01  e=6.022E+00  Aromatoleum aromaticum EbN1
  6sqj-assembly1_A  TM=2.826E-01  e=6.403E+00  Equid alphaherpesvirus 1

Sequence (86 aa):
MIAVNWYGPYRDLDEVRSIAREEWDHALYMCIGMRPYQRRVSMQYIGIGGAIHTRMKHDHHKLKEVTRDRASGSGRLRPLNLQENA

Radius of gyration: 14.38 Å; Cα contacts (8 Å, |Δi|>4): 163; chains: 1; bounding box: 25×40×41 Å

pLDDT: mean 74.38, std 17.4, range [25.89, 90.0]

Mean predicted aligned error: 8.51 Å

Secondary structure (DSSP, 8-state):
---EEEEEEESSHHHHHHHHHHH-SEEEEEEEEE-TT-SS-EEEEEEEEE-HHHHSSTT-TTGGG--EEEEEEEEEE---------

Organism: NCBI:txid1136135

Foldseek 3Di:
DWDWAKDDQDDALVVVLVVLVPPNQWKKKWKWADAPPDPDIDTQDIDTHGSVSVQSDCVNPRNVRRDGPITMMMIHTDDPPPDDDD